Protein AF-A0A399CZI1-F1 (afdb_monomer_lite)

pLDDT: mean 94.17, std 5.34, range [72.31, 98.44]

Structure (mmCIF, N/CA/C/O backbone):
data_AF-A0A399CZI1-F1
#
_entry.id   AF-A0A399CZI1-F1
#
loop_
_atom_site.group_PDB
_atom_site.id
_atom_site.type_symbol
_atom_site.label_atom_id
_atom_site.label_alt_id
_atom_site.label_comp_id
_atom_site.label_asym_id
_atom_site.label_entity_id
_atom_site.label_seq_id
_atom_site.pdbx_PDB_ins_code
_atom_site.Cartn_x
_atom_site.Cartn_y
_atom_site.Cartn_z
_atom_site.occupancy
_atom_site.B_iso_or_equiv
_atom_site.auth_seq_id
_atom_site.auth_comp_id
_atom_site.auth_asym_id
_atom_site.auth_atom_id
_atom_site.pdbx_PDB_model_num
ATOM 1 N N . MET A 1 1 ? -4.026 0.372 -14.244 1.00 79.88 1 MET A N 1
ATOM 2 C CA . MET A 1 1 ? -4.524 1.068 -13.036 1.00 79.88 1 MET A CA 1
ATOM 3 C C . MET A 1 1 ? -4.982 -0.007 -12.075 1.00 79.88 1 MET A C 1
ATOM 5 O O . MET A 1 1 ? -5.727 -0.873 -12.509 1.00 79.88 1 MET A O 1
ATOM 9 N N . GLY A 1 2 ? -4.534 0.030 -10.825 1.00 86.25 2 GLY A N 1
ATOM 10 C CA . GLY A 1 2 ? -4.963 -0.895 -9.779 1.00 86.25 2 GLY A CA 1
ATOM 11 C C . GLY A 1 2 ? -5.492 -0.113 -8.584 1.00 86.25 2 GLY A C 1
ATOM 12 O O . GLY A 1 2 ? -4.803 0.779 -8.096 1.00 86.25 2 GLY A O 1
ATOM 13 N N . LEU A 1 3 ? -6.705 -0.424 -8.130 1.00 92.62 3 LEU A N 1
ATOM 14 C CA . LEU A 1 3 ? -7.280 0.135 -6.907 1.00 92.62 3 LEU A CA 1
ATOM 15 C C . LEU A 1 3 ? -7.334 -0.971 -5.857 1.00 92.62 3 LEU A C 1
ATOM 17 O O . LEU A 1 3 ? -7.870 -2.037 -6.133 1.00 92.62 3 LEU A O 1
ATOM 21 N N . VAL A 1 4 ? -6.799 -0.730 -4.666 1.00 92.38 4 VAL A N 1
ATOM 22 C CA . VAL A 1 4 ? -6.898 -1.646 -3.524 1.00 92.38 4 VAL A CA 1
ATOM 23 C C . VAL A 1 4 ? -7.715 -0.962 -2.439 1.00 92.38 4 VAL A C 1
ATOM 25 O O . VAL A 1 4 ? -7.466 0.197 -2.109 1.00 92.38 4 VAL A O 1
ATOM 28 N N . VAL A 1 5 ? -8.684 -1.681 -1.878 1.00 93.31 5 VAL A N 1
ATOM 29 C CA . VAL A 1 5 ? -9.424 -1.258 -0.686 1.00 93.31 5 VAL A CA 1
ATOM 30 C C . VAL A 1 5 ? -9.186 -2.307 0.386 1.00 93.31 5 VAL A C 1
ATOM 32 O O . VAL A 1 5 ? -9.549 -3.466 0.205 1.00 93.31 5 VAL A O 1
ATOM 35 N N . ALA A 1 6 ? -8.546 -1.904 1.478 1.00 93.81 6 ALA A N 1
ATOM 36 C CA . ALA A 1 6 ? -8.079 -2.814 2.512 1.00 93.81 6 ALA A CA 1
ATOM 37 C C . ALA A 1 6 ? -8.476 -2.311 3.907 1.00 93.81 6 ALA A C 1
ATOM 39 O O . ALA A 1 6 ? -8.105 -1.192 4.273 1.00 93.81 6 ALA A O 1
ATOM 40 N N . PRO A 1 7 ? -9.197 -3.106 4.717 1.00 95.88 7 PRO A N 1
ATOM 41 C CA . PRO A 1 7 ? -9.485 -2.733 6.096 1.00 95.88 7 PRO A CA 1
ATOM 42 C C . PRO A 1 7 ? -8.194 -2.732 6.919 1.00 95.88 7 PRO A C 1
ATOM 44 O O . PRO A 1 7 ? -7.380 -3.645 6.800 1.00 95.88 7 PRO A O 1
ATOM 47 N N . VAL A 1 8 ? -7.992 -1.719 7.757 1.00 97.94 8 VAL A N 1
ATOM 48 C CA . VAL A 1 8 ? -6.968 -1.757 8.808 1.00 97.94 8 VAL A CA 1
ATOM 49 C C . VAL A 1 8 ? -7.542 -2.546 9.982 1.00 97.94 8 VAL A C 1
ATOM 51 O O . VAL A 1 8 ? -8.679 -2.316 10.400 1.00 97.94 8 VAL A O 1
ATOM 54 N N . LEU A 1 9 ? -6.775 -3.500 10.503 1.00 97.69 9 LEU A N 1
ATOM 55 C CA . LEU A 1 9 ? -7.173 -4.309 11.647 1.00 97.69 9 LEU A CA 1
ATOM 56 C C . LEU A 1 9 ? -7.414 -3.423 12.872 1.00 97.69 9 LEU A C 1
ATOM 58 O O . LEU A 1 9 ? -6.672 -2.477 13.139 1.00 97.69 9 LEU A O 1
ATOM 62 N N . LYS A 1 10 ? -8.439 -3.773 13.652 1.00 96.75 10 LYS A N 1
ATOM 63 C CA . LYS A 1 10 ? -8.785 -3.063 14.885 1.00 96.75 10 LYS A CA 1
ATOM 64 C C . LYS A 1 10 ? -7.586 -3.025 15.837 1.00 96.75 10 LYS A C 1
ATOM 66 O O . LYS A 1 10 ? -7.072 -4.075 16.221 1.00 96.75 10 LYS A O 1
ATOM 71 N N . GLY A 1 11 ? -7.188 -1.830 16.261 1.00 97.25 11 GLY A N 1
ATOM 72 C CA . GLY A 1 11 ? -6.025 -1.603 17.124 1.00 97.25 11 GLY A CA 1
ATOM 73 C C . GLY A 1 11 ? -4.699 -1.412 16.378 1.00 97.25 11 GLY A C 1
ATOM 74 O O . GLY A 1 11 ? -3.692 -1.141 17.030 1.00 97.25 11 GLY A O 1
ATOM 75 N N . MET A 1 12 ? -4.672 -1.537 15.045 1.00 98.25 12 MET A N 1
ATOM 76 C CA . MET A 1 12 ? -3.491 -1.275 14.207 1.00 98.25 12 MET A CA 1
ATOM 77 C C . MET A 1 12 ? -3.520 0.111 13.546 1.00 98.25 12 MET A C 1
ATOM 79 O O . MET A 1 12 ? -2.646 0.425 12.744 1.00 98.25 12 MET A O 1
ATOM 83 N N . GLU A 1 13 ? -4.492 0.966 13.863 1.00 98.00 13 GLU A N 1
ATOM 84 C CA . GLU A 1 13 ? -4.711 2.243 13.175 1.00 98.00 13 GLU A CA 1
ATOM 85 C C . GLU A 1 13 ? -3.513 3.190 13.315 1.00 98.00 13 GLU A C 1
ATOM 87 O O . GLU A 1 13 ? -3.061 3.776 12.331 1.00 98.00 13 GLU A O 1
ATOM 92 N N . GLU A 1 14 ? -2.969 3.320 14.526 1.00 97.75 14 GLU A N 1
ATOM 93 C CA . GLU A 1 14 ? -1.801 4.172 14.778 1.00 97.75 14 GLU A CA 1
ATOM 94 C C . GLU A 1 14 ? -0.518 3.580 14.188 1.00 97.75 14 GLU A C 1
ATOM 96 O O . GLU A 1 14 ? 0.302 4.311 13.634 1.00 97.75 14 GLU A O 1
ATOM 101 N N . GLU A 1 15 ? -0.364 2.255 14.227 1.00 98.31 15 GLU A N 1
ATOM 102 C CA . GLU A 1 15 ? 0.762 1.568 13.587 1.00 98.31 15 GLU A CA 1
ATOM 103 C C . GLU A 1 15 ? 0.751 1.802 12.072 1.00 98.31 15 GLU A C 1
ATOM 105 O O . GLU A 1 15 ? 1.763 2.201 11.490 1.00 98.31 15 GLU A O 1
ATOM 110 N N . TRP A 1 16 ? -0.417 1.647 11.446 1.00 98.31 16 TRP A N 1
ATOM 111 C CA . TRP A 1 16 ? -0.612 1.890 10.024 1.00 98.31 16 TRP A CA 1
ATOM 112 C C . TRP A 1 16 ? -0.307 3.348 9.658 1.00 98.31 16 TRP A C 1
ATOM 114 O O . TRP A 1 16 ? 0.476 3.603 8.741 1.00 98.31 16 TRP A O 1
ATOM 124 N N . LYS A 1 17 ? -0.834 4.329 10.406 1.00 97.19 17 LYS A N 1
ATOM 125 C CA . LYS A 1 17 ? -0.531 5.755 10.171 1.00 97.19 17 LYS A CA 1
ATOM 126 C C . LYS A 1 17 ? 0.965 6.043 10.291 1.00 97.19 17 LYS A C 1
ATOM 128 O O . LYS A 1 17 ? 1.521 6.735 9.437 1.00 97.19 17 LYS A O 1
ATOM 133 N N . ASN A 1 18 ? 1.626 5.499 11.312 1.00 97.38 18 ASN A N 1
ATOM 134 C CA . ASN A 1 18 ? 3.064 5.667 11.516 1.00 97.38 18 ASN A CA 1
ATOM 135 C C . ASN A 1 18 ? 3.875 5.079 10.361 1.00 97.38 18 ASN A C 1
ATOM 137 O O . ASN A 1 18 ? 4.835 5.703 9.904 1.00 97.38 18 ASN A O 1
ATOM 141 N N . TRP A 1 19 ? 3.484 3.910 9.856 1.00 97.12 19 TRP A N 1
ATOM 142 C CA . TRP A 1 19 ? 4.100 3.320 8.674 1.00 97.12 19 TRP A CA 1
ATOM 143 C C . TRP A 1 19 ? 3.960 4.232 7.447 1.00 97.12 19 TRP A C 1
ATOM 145 O O . TRP A 1 19 ? 4.973 4.582 6.836 1.00 97.12 19 TRP A O 1
ATOM 155 N N . ILE A 1 20 ? 2.751 4.716 7.138 1.00 96.81 20 ILE A N 1
ATOM 156 C CA . ILE A 1 20 ? 2.529 5.638 6.010 1.00 96.81 20 ILE A CA 1
ATOM 157 C C . ILE A 1 20 ? 3.338 6.939 6.170 1.00 96.81 20 ILE A C 1
ATOM 159 O O . ILE A 1 20 ? 3.916 7.435 5.199 1.00 96.81 20 ILE A O 1
ATOM 163 N N . LEU A 1 21 ? 3.437 7.490 7.384 1.00 96.00 21 LEU A N 1
ATOM 164 C CA . LEU A 1 21 ? 4.247 8.684 7.661 1.00 96.00 21 LEU A CA 1
ATOM 165 C C . LEU A 1 21 ? 5.745 8.442 7.434 1.00 96.00 21 LEU A C 1
ATOM 167 O O . LEU A 1 21 ? 6.415 9.301 6.858 1.00 96.00 21 LEU A O 1
ATOM 171 N N . LYS A 1 22 ? 6.271 7.268 7.806 1.00 95.62 22 LYS A N 1
ATOM 172 C CA . LYS A 1 22 ? 7.662 6.888 7.509 1.00 95.62 22 LYS A CA 1
ATOM 173 C C . LYS A 1 22 ? 7.912 6.801 6.006 1.00 95.62 22 LYS A C 1
ATOM 175 O O . LYS A 1 22 ? 8.927 7.320 5.549 1.00 95.62 22 LYS A O 1
ATOM 180 N N . MET A 1 23 ? 6.982 6.228 5.238 1.00 94.31 23 MET A N 1
ATOM 181 C CA . MET A 1 23 ? 7.081 6.155 3.771 1.00 94.31 23 MET A CA 1
ATOM 182 C C . MET A 1 23 ? 7.080 7.539 3.115 1.00 94.31 23 MET A 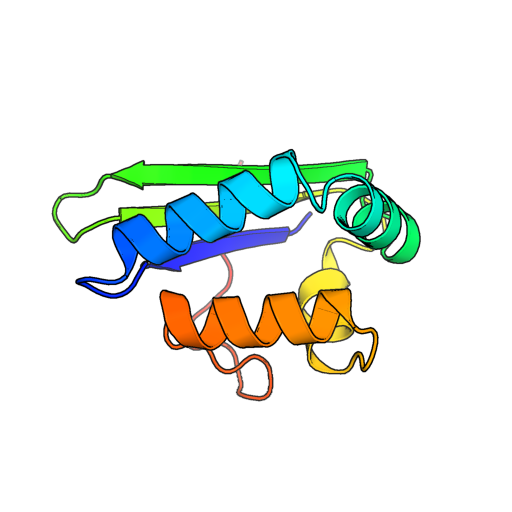C 1
ATOM 184 O O . MET A 1 23 ? 7.830 7.783 2.172 1.00 94.31 23 MET A O 1
ATOM 188 N N . LYS A 1 24 ? 6.295 8.480 3.651 1.00 91.19 24 LYS A N 1
ATOM 189 C CA . LYS A 1 24 ? 6.283 9.879 3.194 1.00 91.19 24 LYS A CA 1
ATOM 190 C C . LYS A 1 24 ? 7.527 10.676 3.604 1.00 91.19 24 LYS A C 1
ATOM 192 O O . LYS A 1 24 ? 7.862 11.640 2.918 1.00 91.19 24 LYS A O 1
ATOM 197 N N . GLY A 1 25 ? 8.173 10.310 4.710 1.00 94.75 25 GLY A N 1
ATOM 198 C CA . GLY A 1 25 ? 9.306 11.024 5.298 1.00 94.75 25 GLY A CA 1
ATOM 199 C C . GLY A 1 25 ? 10.625 10.271 5.154 1.00 94.75 25 GLY A C 1
ATOM 200 O O . GLY A 1 25 ? 11.276 10.325 4.114 1.00 94.75 25 GLY A O 1
ATOM 201 N N . GLU A 1 26 ? 11.032 9.584 6.222 1.00 95.00 26 GLU A N 1
ATOM 202 C CA . GLU A 1 26 ? 12.332 8.908 6.344 1.00 95.00 26 GLU A CA 1
ATOM 203 C C . GLU A 1 26 ? 12.647 7.968 5.168 1.00 95.00 26 GLU A C 1
ATOM 205 O O . GLU A 1 26 ? 13.772 7.947 4.672 1.00 95.00 26 GLU A O 1
ATOM 210 N N . LYS A 1 27 ? 11.641 7.238 4.677 1.00 94.25 27 LYS A N 1
ATOM 211 C CA . LYS A 1 27 ? 11.756 6.267 3.579 1.00 94.25 27 LYS A CA 1
ATOM 212 C C . LYS A 1 27 ? 11.314 6.811 2.223 1.00 94.25 27 LYS A C 1
ATOM 214 O O . LYS A 1 27 ? 11.089 6.037 1.296 1.00 94.25 27 LYS A O 1
ATOM 219 N N . LYS A 1 28 ? 11.224 8.135 2.059 1.00 95.81 28 LYS A N 1
ATOM 220 C CA . LYS A 1 28 ? 10.751 8.754 0.809 1.00 95.81 28 LYS A CA 1
ATOM 221 C C . LYS A 1 28 ? 11.578 8.351 -0.414 1.00 95.81 28 LYS A C 1
ATOM 223 O O . LYS A 1 28 ? 11.013 8.144 -1.480 1.00 95.81 28 LYS A O 1
ATOM 228 N N . LYS A 1 29 ? 12.902 8.218 -0.264 1.00 97.50 29 LYS A N 1
ATOM 229 C CA . LYS A 1 29 ? 13.780 7.773 -1.360 1.00 97.50 29 LYS A CA 1
ATOM 230 C C . LYS A 1 29 ? 13.493 6.330 -1.769 1.00 97.50 29 LYS A C 1
ATOM 232 O O . LYS A 1 29 ? 13.335 6.082 -2.957 1.00 97.50 29 LYS A O 1
ATOM 237 N N . ASP A 1 30 ? 13.365 5.428 -0.794 1.00 96.31 30 ASP A N 1
ATOM 238 C CA . ASP A 1 30 ? 13.016 4.024 -1.040 1.00 96.31 30 ASP A CA 1
ATOM 239 C C . ASP A 1 30 ? 11.637 3.919 -1.721 1.00 96.31 30 ASP A C 1
ATOM 241 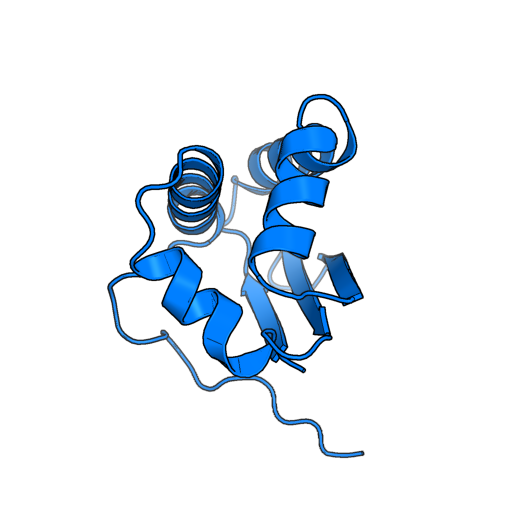O O . ASP A 1 30 ? 11.449 3.133 -2.645 1.00 96.31 30 ASP A O 1
ATOM 245 N N . TRP A 1 31 ? 10.675 4.756 -1.307 1.00 95.81 31 TRP A N 1
ATOM 246 C CA . TRP A 1 31 ? 9.344 4.839 -1.919 1.00 95.81 31 TRP A CA 1
ATOM 247 C C . TRP A 1 31 ? 9.384 5.322 -3.373 1.00 95.81 31 TRP A C 1
ATOM 249 O O . TRP A 1 31 ? 8.728 4.748 -4.242 1.00 95.81 31 TRP A O 1
ATOM 259 N N . ASP A 1 32 ? 10.159 6.369 -3.656 1.00 97.06 32 ASP A N 1
ATOM 260 C CA . ASP A 1 32 ? 10.314 6.898 -5.014 1.00 97.06 32 ASP A CA 1
ATOM 261 C C . ASP A 1 32 ? 11.013 5.895 -5.932 1.00 97.06 32 ASP A C 1
ATOM 263 O O . ASP A 1 32 ? 10.633 5.737 -7.095 1.00 97.06 32 ASP A O 1
ATOM 267 N N . GLU A 1 33 ? 12.013 5.191 -5.407 1.00 97.25 33 GLU A N 1
ATOM 268 C CA . GLU A 1 33 ? 12.705 4.128 -6.121 1.00 97.25 33 GLU A CA 1
ATOM 269 C C . GLU A 1 33 ? 11.781 2.941 -6.405 1.00 97.25 33 GLU A C 1
ATOM 271 O O . GLU A 1 33 ? 11.747 2.482 -7.544 1.00 97.25 33 GLU A O 1
ATOM 276 N N . LEU A 1 34 ? 10.986 2.491 -5.426 1.00 97.38 34 LEU A N 1
ATOM 277 C CA . LEU A 1 34 ? 9.967 1.453 -5.613 1.00 97.38 34 LEU A CA 1
ATOM 278 C C . LEU A 1 34 ? 9.020 1.838 -6.752 1.00 97.38 34 LEU A C 1
ATOM 280 O O . LEU A 1 34 ? 8.861 1.071 -7.702 1.00 97.38 34 LEU A O 1
ATOM 284 N N . ASN A 1 35 ? 8.444 3.043 -6.709 1.00 97.94 35 ASN A N 1
ATOM 285 C CA . ASN A 1 35 ? 7.509 3.495 -7.741 1.00 97.94 35 ASN A CA 1
ATOM 286 C C . ASN A 1 35 ? 8.166 3.521 -9.122 1.00 97.94 35 ASN A C 1
ATOM 288 O O . ASN A 1 35 ? 7.578 3.064 -10.101 1.00 97.94 35 ASN A O 1
ATOM 292 N N . LYS A 1 36 ? 9.417 3.981 -9.207 1.00 98.12 36 LYS A N 1
ATOM 293 C CA . LYS A 1 36 ? 10.181 3.958 -10.455 1.00 98.12 36 LYS A CA 1
ATOM 294 C C . LYS A 1 36 ? 10.465 2.531 -10.935 1.00 98.12 36 LYS A C 1
ATOM 296 O O . LYS A 1 36 ? 10.281 2.255 -12.118 1.00 98.12 36 LYS A O 1
ATOM 301 N N . ARG A 1 37 ? 10.905 1.635 -10.045 1.00 98.19 37 ARG A N 1
ATOM 302 C CA . ARG A 1 37 ? 11.247 0.234 -10.348 1.00 98.19 37 ARG A CA 1
ATOM 303 C C . ARG A 1 37 ? 10.045 -0.527 -10.898 1.00 98.19 37 ARG A C 1
ATOM 305 O O . ARG A 1 37 ? 10.199 -1.277 -11.854 1.00 98.19 37 ARG A O 1
ATOM 312 N N . TYR A 1 38 ? 8.856 -0.252 -10.371 1.00 98.12 38 TYR A N 1
ATOM 313 C CA . TYR A 1 38 ? 7.601 -0.848 -10.828 1.00 98.12 38 TYR A CA 1
ATOM 314 C C . TYR A 1 38 ? 6.862 -0.032 -11.893 1.00 98.12 38 TYR A C 1
ATOM 316 O O . TYR A 1 38 ? 5.705 -0.311 -12.191 1.00 98.12 38 TYR A O 1
ATOM 324 N N . SER A 1 39 ? 7.507 0.967 -12.505 1.00 98.25 39 SER A N 1
ATOM 325 C CA . SER A 1 39 ? 6.896 1.790 -13.560 1.00 98.25 39 SER A CA 1
ATOM 326 C C . SER A 1 39 ? 5.539 2.391 -13.154 1.00 98.25 39 SER A C 1
ATOM 328 O O . SER A 1 39 ? 4.604 2.439 -13.957 1.00 98.25 39 SER A O 1
ATOM 330 N N . LEU A 1 40 ? 5.419 2.839 -11.903 1.00 98.44 40 LEU A N 1
ATOM 331 C CA . LEU A 1 40 ? 4.256 3.560 -11.402 1.00 98.44 40 LEU A CA 1
ATOM 332 C C . LEU A 1 40 ? 4.433 5.059 -11.645 1.00 98.44 40 LEU A C 1
ATOM 334 O O . LEU A 1 40 ? 5.417 5.673 -11.235 1.00 98.44 40 LEU A O 1
ATOM 338 N N . THR A 1 41 ? 3.454 5.660 -12.310 1.00 97.81 41 THR A N 1
ATOM 339 C CA . THR A 1 41 ? 3.358 7.110 -12.519 1.00 97.81 41 THR A CA 1
ATOM 340 C C . THR A 1 41 ? 2.578 7.793 -11.403 1.00 97.81 41 THR A C 1
ATOM 342 O O . THR A 1 41 ? 2.720 8.999 -11.212 1.00 97.81 41 THR A O 1
ATOM 345 N N . ARG A 1 42 ? 1.760 7.035 -10.664 1.00 97.50 42 ARG A N 1
ATOM 346 C CA . ARG A 1 42 ? 1.034 7.504 -9.484 1.00 97.50 42 ARG A CA 1
ATOM 347 C C . ARG A 1 42 ? 0.875 6.370 -8.483 1.00 97.50 42 ARG A C 1
ATOM 349 O O . ARG A 1 42 ? 0.503 5.263 -8.866 1.00 97.50 42 ARG A O 1
ATOM 356 N N . HIS A 1 43 ? 1.132 6.674 -7.216 1.00 97.44 43 HIS A N 1
ATOM 357 C CA . HIS A 1 43 ? 0.926 5.762 -6.101 1.00 97.44 43 HIS A CA 1
ATOM 358 C C . HIS A 1 43 ? 0.444 6.563 -4.891 1.00 97.44 43 HIS A C 1
ATOM 360 O O . HIS A 1 43 ? 1.244 7.136 -4.147 1.00 97.44 43 HIS A O 1
ATOM 366 N N . ASP A 1 44 ? -0.874 6.624 -4.729 1.00 97.06 44 ASP A N 1
ATOM 367 C CA . ASP A 1 44 ? -1.529 7.410 -3.686 1.00 97.06 44 ASP A CA 1
ATOM 368 C C . ASP A 1 44 ? -2.221 6.498 -2.675 1.00 97.06 44 ASP A C 1
ATOM 370 O O . ASP A 1 44 ? -2.818 5.485 -3.036 1.00 97.06 44 ASP A O 1
ATOM 374 N N . VAL A 1 45 ? -2.164 6.900 -1.406 1.00 97.06 45 VAL A N 1
ATOM 375 C CA . VAL A 1 45 ? -2.765 6.186 -0.275 1.00 97.06 45 VAL A CA 1
ATOM 376 C C . VAL A 1 45 ? -3.649 7.156 0.503 1.00 97.06 45 VAL A C 1
ATOM 378 O O . VAL A 1 45 ? -3.172 8.195 0.975 1.00 97.06 45 VAL A O 1
ATOM 381 N N . TRP A 1 46 ? -4.919 6.798 0.676 1.00 97.81 46 TRP A N 1
ATOM 382 C CA . TRP A 1 46 ? -5.888 7.529 1.490 1.00 97.81 46 TRP A CA 1
ATOM 383 C C . TRP A 1 46 ? -6.313 6.716 2.708 1.00 97.81 46 TRP A C 1
ATOM 385 O O . TRP A 1 46 ? -6.511 5.504 2.635 1.00 97.81 46 TRP A O 1
ATOM 395 N N . ALA A 1 47 ? -6.494 7.427 3.819 1.00 97.62 47 ALA A N 1
ATOM 396 C CA . ALA A 1 47 ? -7.155 6.942 5.020 1.00 97.62 47 ALA A CA 1
ATOM 397 C C . ALA A 1 47 ? -8.650 7.274 4.919 1.00 97.62 47 ALA A C 1
ATOM 399 O O . ALA A 1 47 ? -9.006 8.448 4.808 1.00 97.62 47 ALA A O 1
ATOM 400 N N . VAL A 1 48 ? -9.513 6.262 4.946 1.00 97.88 48 VAL A N 1
ATOM 401 C CA . VAL A 1 48 ? -10.970 6.425 4.888 1.00 97.88 48 VAL A CA 1
ATOM 402 C C . VAL A 1 48 ? -11.578 5.885 6.172 1.00 97.88 48 VAL A C 1
ATOM 404 O O . VAL A 1 48 ? -11.570 4.680 6.417 1.00 97.88 48 VAL A O 1
ATOM 407 N N . GLU A 1 49 ? -12.106 6.776 7.004 1.00 97.06 49 GLU A N 1
ATOM 408 C CA . GLU A 1 49 ? -12.867 6.376 8.185 1.00 97.06 49 GLU A CA 1
ATOM 409 C C . GLU A 1 49 ? -14.255 5.882 7.769 1.00 97.06 49 GLU A C 1
ATOM 411 O O . GLU A 1 49 ? -14.974 6.541 7.016 1.00 97.06 49 GLU A O 1
ATOM 416 N N . THR A 1 50 ? -14.636 4.709 8.266 1.00 96.38 50 THR A N 1
ATOM 417 C CA . THR A 1 50 ? -15.963 4.125 8.058 1.00 96.38 50 THR A CA 1
ATOM 418 C C . THR A 1 50 ? -16.581 3.748 9.404 1.00 96.38 50 THR A C 1
ATOM 420 O O . THR A 1 50 ? -15.852 3.593 10.387 1.00 96.38 50 THR A O 1
ATOM 423 N N . PRO A 1 51 ? -17.903 3.504 9.478 1.00 96.81 51 PRO A N 1
ATOM 424 C CA . PRO A 1 51 ? -18.530 2.983 10.695 1.00 96.81 51 PRO A CA 1
ATOM 425 C C . PRO A 1 51 ? -17.931 1.659 11.202 1.00 96.81 51 PRO A C 1
ATOM 427 O O . PRO A 1 51 ? -18.039 1.359 12.387 1.00 96.81 51 PRO A O 1
ATOM 430 N N . ASN A 1 52 ? -17.288 0.882 10.323 1.00 93.75 52 ASN A N 1
ATOM 431 C CA . ASN A 1 52 ? -16.677 -0.408 10.651 1.00 93.75 52 ASN A CA 1
ATOM 432 C C . ASN A 1 52 ? -15.171 -0.308 10.947 1.00 93.75 52 ASN A C 1
ATOM 434 O O . ASN A 1 52 ? -14.529 -1.332 11.172 1.00 93.75 52 ASN A O 1
ATOM 438 N N . GLY A 1 53 ? -14.609 0.903 10.953 1.00 96.25 53 GLY A N 1
ATOM 439 C CA . GLY A 1 53 ? -13.191 1.155 11.193 1.00 96.25 53 GLY A CA 1
ATOM 440 C C . GLY A 1 53 ? -12.483 1.816 10.013 1.00 96.25 53 GLY A C 1
ATOM 441 O O . GLY A 1 53 ? -13.101 2.233 9.028 1.00 96.25 53 GLY A O 1
ATOM 442 N N . LEU A 1 54 ? -11.166 1.943 10.146 1.00 98.25 54 LEU A N 1
ATOM 443 C CA . LEU A 1 54 ? -10.307 2.585 9.161 1.00 98.25 54 LEU A CA 1
ATOM 444 C C . LEU A 1 54 ? -10.081 1.668 7.952 1.00 98.25 54 LEU A C 1
ATOM 446 O O . LEU A 1 54 ? -9.744 0.496 8.106 1.00 98.25 54 LEU A O 1
ATOM 450 N N . MET A 1 55 ? -10.208 2.213 6.744 1.00 97.50 55 MET A N 1
ATOM 451 C CA . MET A 1 55 ? -9.796 1.554 5.506 1.00 97.50 55 MET A CA 1
ATOM 452 C C . MET A 1 55 ? -8.666 2.326 4.829 1.00 97.50 55 MET A C 1
ATOM 454 O O . MET A 1 55 ? -8.681 3.557 4.772 1.00 97.50 55 MET A O 1
ATOM 458 N N . ALA A 1 56 ? -7.712 1.591 4.271 1.00 97.19 56 ALA A N 1
ATOM 459 C CA . ALA A 1 56 ? -6.767 2.104 3.297 1.00 97.19 56 ALA A CA 1
ATOM 460 C C . ALA A 1 56 ? -7.387 1.996 1.899 1.00 97.19 56 ALA A C 1
ATOM 462 O 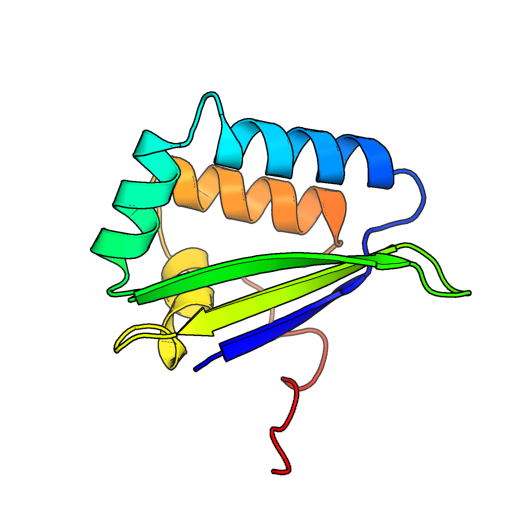O . ALA A 1 56 ? -7.853 0.927 1.498 1.00 97.19 56 ALA A O 1
ATOM 463 N N . VAL A 1 57 ? -7.370 3.095 1.151 1.00 96.81 57 VAL A N 1
ATOM 464 C CA . VAL A 1 57 ? -7.666 3.101 -0.286 1.00 96.81 57 VAL A CA 1
ATOM 465 C C . VAL A 1 57 ? -6.374 3.447 -1.005 1.00 96.81 57 VAL A C 1
ATOM 467 O O . VAL A 1 57 ? -5.779 4.483 -0.714 1.00 96.81 57 VAL A O 1
ATOM 470 N N . VAL A 1 58 ? -5.915 2.578 -1.902 1.00 96.62 58 VAL A N 1
ATOM 471 C CA . VAL A 1 58 ? -4.617 2.713 -2.574 1.00 96.62 58 VAL A CA 1
ATOM 472 C C . VAL A 1 58 ? -4.803 2.677 -4.080 1.00 96.62 58 VAL A C 1
ATOM 474 O O . VAL A 1 58 ? -5.364 1.721 -4.614 1.00 96.62 58 VAL A O 1
ATOM 477 N N . LEU A 1 59 ? -4.324 3.712 -4.764 1.00 96.56 59 LEU A N 1
ATOM 478 C CA . LEU A 1 59 ? -4.342 3.817 -6.219 1.00 96.56 59 LEU A CA 1
ATOM 479 C C . LEU A 1 59 ? -2.934 3.636 -6.774 1.00 96.56 59 LEU A C 1
ATOM 481 O O . LEU A 1 59 ? -2.027 4.375 -6.400 1.00 96.56 59 LEU A O 1
ATOM 485 N N . HIS A 1 60 ? -2.809 2.743 -7.750 1.00 97.00 60 HIS A N 1
ATOM 486 C CA . HIS A 1 60 ? -1.628 2.569 -8.585 1.00 97.00 60 HIS A CA 1
ATOM 487 C C . HIS A 1 60 ? -1.970 2.918 -10.038 1.00 97.00 60 HIS A C 1
ATOM 489 O O . HIS A 1 60 ? -2.897 2.354 -10.632 1.00 97.00 60 HIS A O 1
ATOM 495 N N . GLU A 1 61 ? -1.201 3.811 -10.649 1.00 97.62 61 GLU A N 1
ATOM 496 C CA . GLU A 1 61 ? -1.269 4.116 -12.081 1.00 97.62 61 GLU A CA 1
ATOM 497 C C . GLU A 1 61 ? 0.117 4.003 -12.706 1.00 97.62 61 GLU A C 1
ATOM 499 O O . GLU A 1 61 ? 1.124 4.225 -12.040 1.00 97.62 61 GLU A O 1
ATOM 504 N N . GLY A 1 62 ? 0.158 3.666 -13.993 1.00 97.44 62 GLY A N 1
ATOM 505 C CA . GLY A 1 62 ? 1.386 3.455 -14.756 1.00 97.44 62 GLY A CA 1
ATOM 506 C C . GLY A 1 62 ? 1.419 2.084 -15.441 1.00 97.44 62 GLY A C 1
ATOM 507 O O . GLY A 1 62 ? 0.555 1.244 -15.164 1.00 97.44 62 GLY A O 1
ATOM 508 N N . PRO A 1 63 ? 2.390 1.849 -16.344 1.00 97.69 63 PRO A N 1
ATOM 509 C CA . PRO A 1 63 ? 2.521 0.586 -17.070 1.00 97.69 63 PRO A CA 1
ATOM 510 C C . PRO A 1 63 ? 2.628 -0.661 -16.185 1.00 97.69 63 PRO A C 1
ATOM 512 O O . PRO A 1 63 ? 2.130 -1.708 -16.579 1.00 97.69 63 PRO A O 1
ATOM 515 N N . GLY A 1 64 ? 3.227 -0.559 -14.994 1.00 96.94 64 GLY A N 1
ATOM 516 C CA . GLY A 1 64 ? 3.343 -1.694 -14.067 1.00 96.94 64 GLY A CA 1
ATOM 517 C C . GLY A 1 64 ? 2.191 -1.826 -13.069 1.00 96.94 64 GLY A C 1
ATOM 518 O O . GLY A 1 64 ? 2.216 -2.703 -12.216 1.00 96.94 64 GLY A O 1
ATOM 519 N N . ALA A 1 65 ? 1.161 -0.975 -13.142 1.00 95.12 65 ALA A N 1
ATOM 520 C CA . ALA A 1 65 ? 0.110 -0.940 -12.123 1.00 95.12 65 ALA A CA 1
ATOM 521 C C . ALA A 1 65 ? -0.739 -2.221 -12.044 1.00 95.12 65 ALA A C 1
ATOM 523 O O . ALA A 1 65 ? -1.315 -2.492 -10.996 1.00 95.12 65 ALA A O 1
ATOM 524 N N . GLU A 1 66 ? -0.867 -2.968 -13.143 1.00 90.38 66 GLU A N 1
ATOM 525 C CA . GLU A 1 66 ? -1.655 -4.208 -13.180 1.00 90.38 66 GLU A CA 1
ATOM 526 C C . GLU A 1 66 ? -0.937 -5.366 -12.473 1.00 90.38 66 GLU A C 1
ATOM 528 O O . GLU A 1 66 ? -1.568 -6.108 -11.725 1.00 90.38 66 GLU A O 1
ATOM 533 N N . SER A 1 67 ? 0.383 -5.480 -12.646 1.00 91.50 67 SER A N 1
ATOM 534 C CA . SER A 1 67 ? 1.193 -6.538 -12.035 1.00 91.50 67 SER A CA 1
ATOM 535 C C . SER A 1 67 ? 1.767 -6.159 -10.668 1.00 91.50 67 SER A C 1
ATOM 537 O O . SER A 1 67 ? 2.178 -7.044 -9.928 1.00 91.50 67 SER A O 1
ATOM 539 N N . PHE A 1 68 ? 1.752 -4.876 -10.288 1.00 94.31 68 PHE A N 1
ATOM 540 C CA . PHE A 1 68 ? 2.464 -4.348 -9.118 1.00 94.31 68 PHE A CA 1
ATOM 541 C C . PHE A 1 68 ? 2.316 -5.183 -7.837 1.00 94.31 68 PHE A C 1
ATOM 543 O O . PHE A 1 68 ? 3.317 -5.572 -7.242 1.00 94.31 68 PHE A O 1
ATOM 550 N N . MET A 1 69 ? 1.085 -5.494 -7.415 1.00 91.50 69 MET A N 1
ATOM 551 C CA . MET A 1 69 ? 0.868 -6.248 -6.172 1.00 91.50 69 MET A CA 1
ATOM 552 C C . MET A 1 69 ? 1.403 -7.683 -6.259 1.00 91.50 69 MET A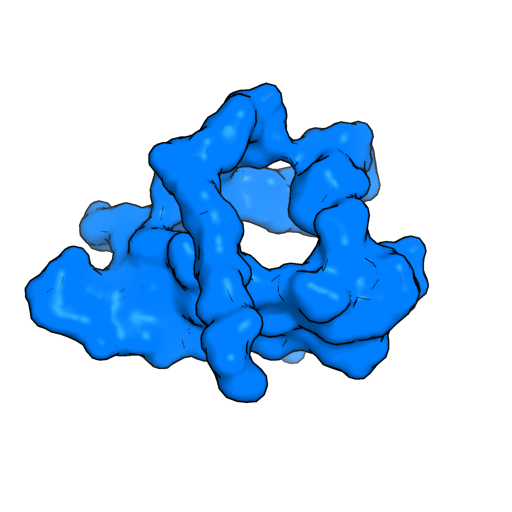 C 1
ATOM 554 O O . MET A 1 69 ? 1.919 -8.201 -5.271 1.00 91.50 69 MET A O 1
ATOM 558 N N . HIS A 1 70 ? 1.316 -8.310 -7.434 1.00 90.94 70 HIS A N 1
ATOM 559 C CA . HIS A 1 70 ? 1.904 -9.625 -7.676 1.00 90.94 70 HIS A CA 1
ATOM 560 C C . HIS A 1 70 ? 3.435 -9.552 -7.661 1.00 90.94 70 HIS A C 1
ATOM 562 O O . HIS A 1 70 ? 4.084 -10.344 -6.982 1.00 90.94 70 HIS A O 1
ATOM 568 N N . ASP A 1 71 ? 4.012 -8.562 -8.339 1.00 94.81 71 ASP A N 1
ATOM 569 C CA . ASP A 1 71 ? 5.461 -8.406 -8.432 1.00 94.81 71 ASP A CA 1
ATOM 570 C C . ASP A 1 71 ? 6.092 -8.053 -7.073 1.00 94.81 71 ASP A C 1
ATOM 572 O O . ASP A 1 71 ? 7.214 -8.465 -6.787 1.00 94.81 71 ASP A O 1
ATOM 576 N N . VAL A 1 72 ? 5.380 -7.317 -6.209 1.00 95.06 72 VAL A N 1
ATOM 577 C CA . VAL A 1 72 ? 5.784 -7.081 -4.810 1.00 95.06 72 VAL A CA 1
ATOM 578 C C . VAL A 1 72 ? 5.734 -8.376 -4.002 1.00 95.06 72 VAL A C 1
ATOM 580 O O . VAL A 1 72 ? 6.667 -8.642 -3.243 1.00 95.06 72 VAL A O 1
ATOM 583 N N . ALA A 1 73 ? 4.692 -9.201 -4.172 1.00 93.00 73 ALA A N 1
ATOM 584 C CA . ALA A 1 73 ? 4.528 -10.454 -3.430 1.00 93.00 73 ALA A CA 1
ATOM 585 C C . ALA A 1 73 ? 5.751 -11.375 -3.582 1.00 93.00 73 ALA A C 1
ATOM 587 O O . ALA A 1 73 ? 6.287 -11.869 -2.586 1.00 93.00 73 ALA A O 1
ATOM 588 N N . VAL A 1 74 ? 6.251 -11.5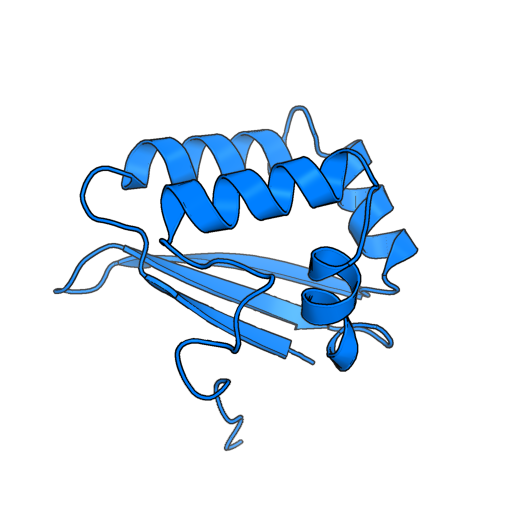15 -4.813 1.00 94.75 74 VAL A N 1
ATOM 589 C CA . VAL A 1 74 ? 7.392 -12.384 -5.156 1.00 94.75 74 VAL A CA 1
ATOM 590 C C . VAL A 1 74 ? 8.765 -11.706 -5.045 1.00 94.75 74 VAL A C 1
ATOM 592 O O . VAL A 1 74 ? 9.779 -12.342 -5.318 1.00 94.75 74 VAL A O 1
ATOM 595 N N . SER A 1 75 ? 8.826 -10.423 -4.677 1.00 96.19 75 SER A N 1
ATOM 596 C CA . SER A 1 75 ? 10.083 -9.670 -4.600 1.00 96.19 75 SER A CA 1
ATOM 597 C C . SER A 1 75 ? 10.816 -9.878 -3.276 1.00 96.19 75 SER A C 1
ATOM 599 O O . SER A 1 75 ? 10.202 -9.872 -2.206 1.00 96.19 75 SER A O 1
ATOM 601 N N . ASP A 1 76 ? 12.146 -9.946 -3.355 1.00 96.56 76 ASP A N 1
ATOM 602 C CA . ASP A 1 76 ? 13.062 -9.979 -2.207 1.00 96.56 76 ASP A CA 1
ATOM 603 C C . ASP A 1 76 ? 13.749 -8.625 -1.953 1.00 96.56 76 ASP A C 1
ATOM 605 O O . ASP A 1 76 ? 14.686 -8.521 -1.156 1.00 96.56 76 ASP A O 1
ATOM 609 N N . HIS A 1 77 ? 13.325 -7.553 -2.631 1.00 97.56 77 HIS A N 1
ATOM 610 C CA . HIS A 1 77 ? 13.900 -6.233 -2.387 1.00 97.56 77 HIS A CA 1
ATOM 611 C C . HIS A 1 77 ? 13.553 -5.752 -0.963 1.00 97.56 77 HIS A C 1
ATOM 613 O O . HIS A 1 77 ? 12.391 -5.854 -0.563 1.00 97.56 77 HIS A O 1
ATOM 619 N N . PRO A 1 78 ? 14.491 -5.150 -0.201 1.00 96.06 78 PRO A N 1
ATOM 620 C CA . PRO A 1 78 ? 14.261 -4.820 1.210 1.00 96.06 78 PRO A CA 1
ATOM 621 C C . PRO A 1 78 ? 13.011 -3.973 1.486 1.00 96.06 78 PRO A C 1
ATOM 623 O O . PRO A 1 78 ? 12.309 -4.203 2.468 1.00 96.06 78 PRO A O 1
ATOM 626 N N . ILE A 1 79 ? 12.710 -3.001 0.617 1.00 95.56 79 ILE A N 1
ATOM 627 C CA . ILE A 1 79 ? 11.515 -2.158 0.778 1.00 95.56 79 ILE A CA 1
ATOM 628 C C . ILE A 1 79 ? 10.210 -2.905 0.473 1.00 95.56 79 ILE A C 1
ATOM 630 O O . ILE A 1 79 ? 9.187 -2.607 1.084 1.00 95.56 79 ILE A O 1
ATOM 634 N N . ASP A 1 80 ? 10.251 -3.902 -0.411 1.00 96.44 80 ASP A N 1
ATOM 635 C CA . ASP A 1 80 ? 9.082 -4.707 -0.768 1.00 96.44 80 ASP A CA 1
ATOM 636 C C . ASP A 1 80 ? 8.792 -5.711 0.344 1.00 96.44 80 ASP A C 1
ATOM 638 O O . ASP A 1 80 ? 7.640 -5.888 0.725 1.00 96.44 80 ASP A O 1
ATOM 642 N N . ILE A 1 81 ? 9.836 -6.298 0.940 1.00 96.12 81 ILE A N 1
ATOM 643 C CA . ILE A 1 81 ? 9.719 -7.126 2.148 1.00 96.12 81 ILE A CA 1
ATOM 644 C C . ILE A 1 81 ? 9.076 -6.317 3.276 1.00 96.12 81 ILE A C 1
ATOM 646 O O . ILE A 1 81 ? 8.065 -6.744 3.828 1.00 96.12 81 ILE A O 1
ATOM 650 N N . LEU A 1 82 ? 9.584 -5.112 3.555 1.00 95.38 82 LEU A N 1
ATOM 651 C CA . LEU A 1 82 ? 8.993 -4.235 4.567 1.00 95.38 82 LEU A CA 1
ATOM 652 C C . LEU A 1 82 ? 7.527 -3.898 4.250 1.00 95.38 82 LEU A C 1
ATOM 654 O O . LEU A 1 82 ? 6.700 -3.814 5.158 1.00 95.38 82 LEU A O 1
ATOM 658 N N . MET A 1 83 ? 7.191 -3.682 2.975 1.00 95.44 83 MET A N 1
ATOM 659 C CA . MET A 1 83 ? 5.814 -3.438 2.547 1.00 95.44 83 MET A CA 1
ATOM 660 C C . MET A 1 83 ? 4.927 -4.659 2.818 1.00 95.44 83 MET A C 1
ATOM 662 O O . MET A 1 83 ? 3.874 -4.490 3.428 1.00 95.44 83 MET A O 1
ATOM 666 N N . LYS A 1 84 ? 5.364 -5.871 2.453 1.00 95.56 84 LYS A N 1
ATOM 667 C CA . LYS A 1 84 ? 4.649 -7.131 2.728 1.00 95.56 84 LYS A CA 1
ATOM 668 C C . LYS A 1 84 ? 4.399 -7.328 4.222 1.00 95.56 84 LYS A C 1
ATOM 670 O O . LYS A 1 84 ? 3.263 -7.556 4.621 1.00 95.56 84 LYS A O 1
ATOM 675 N N . GLU A 1 85 ? 5.430 -7.152 5.046 1.00 96.25 85 GLU A N 1
ATOM 676 C CA . GLU A 1 85 ? 5.334 -7.298 6.504 1.00 96.25 85 GLU A CA 1
ATOM 677 C C . GLU A 1 85 ? 4.325 -6.321 7.119 1.00 96.25 85 GLU A C 1
ATOM 679 O O . GLU A 1 85 ? 3.514 -6.702 7.962 1.00 96.25 85 GLU A O 1
ATOM 684 N N . ASN A 1 86 ? 4.335 -5.053 6.695 1.00 97.00 86 ASN A N 1
ATOM 685 C CA . ASN A 1 86 ? 3.373 -4.073 7.199 1.00 97.00 86 ASN A CA 1
ATOM 686 C C . ASN A 1 86 ? 1.959 -4.310 6.661 1.00 97.00 86 ASN A C 1
ATOM 688 O O . ASN A 1 86 ? 0.996 -4.054 7.386 1.00 97.00 86 ASN A O 1
ATOM 692 N N . ILE A 1 87 ? 1.822 -4.816 5.432 1.00 96.38 87 ILE A N 1
ATOM 693 C CA . ILE A 1 87 ? 0.530 -5.208 4.866 1.00 96.38 87 ILE A CA 1
ATOM 694 C C . ILE A 1 87 ? -0.084 -6.344 5.685 1.00 96.38 87 ILE A C 1
ATOM 696 O O . ILE A 1 87 ? -1.227 -6.228 6.131 1.00 96.38 87 ILE A O 1
ATOM 700 N N . GLU A 1 88 ? 0.681 -7.399 5.948 1.00 96.00 88 GLU A N 1
ATOM 701 C CA . GLU A 1 88 ? 0.233 -8.525 6.765 1.00 96.00 88 GLU A CA 1
ATOM 702 C C . GLU A 1 88 ? -0.097 -8.067 8.190 1.00 96.00 88 GLU A C 1
ATOM 704 O O . GLU A 1 88 ? -1.192 -8.320 8.691 1.00 96.00 88 GLU A O 1
ATOM 709 N N . LYS A 1 89 ? 0.796 -7.297 8.820 1.00 97.56 89 LYS A N 1
ATOM 710 C CA . LYS A 1 89 ? 0.614 -6.799 10.189 1.00 97.56 89 LYS A CA 1
ATOM 711 C C . LYS A 1 89 ? -0.610 -5.896 10.343 1.00 97.56 89 LYS A C 1
ATOM 713 O O . LYS A 1 89 ? -1.351 -6.034 11.314 1.00 97.56 89 LYS A O 1
ATOM 718 N N . CYS A 1 90 ? -0.806 -4.943 9.432 1.00 98.06 90 CYS A N 1
ATOM 719 C CA . CYS A 1 90 ? -1.846 -3.922 9.577 1.00 98.06 90 CYS A CA 1
ATOM 720 C C . CYS A 1 90 ? -3.193 -4.352 9.001 1.00 98.06 90 CYS A C 1
ATOM 722 O O . CYS A 1 90 ? -4.213 -3.824 9.436 1.00 98.06 90 CYS A O 1
ATOM 724 N N . HIS A 1 91 ? -3.216 -5.268 8.033 1.00 95.69 91 HIS A N 1
ATOM 725 C CA . HIS A 1 91 ? -4.434 -5.640 7.311 1.00 95.69 91 HIS A CA 1
ATOM 726 C C . HIS A 1 91 ? -4.774 -7.134 7.385 1.00 95.69 91 HIS A C 1
ATOM 728 O O . HIS A 1 91 ? -5.861 -7.524 6.966 1.00 95.69 91 HIS A O 1
ATOM 734 N N . GLY A 1 92 ? -3.878 -7.979 7.903 1.00 94.12 92 GLY A N 1
ATOM 735 C CA . GLY A 1 92 ? -4.063 -9.433 7.931 1.00 94.12 92 GLY A CA 1
ATOM 736 C C . GLY A 1 92 ? -4.020 -10.076 6.543 1.00 94.12 92 GLY A C 1
ATOM 737 O O . GLY A 1 92 ? -4.590 -11.146 6.348 1.00 94.12 92 GLY A O 1
ATOM 738 N N . MET A 1 93 ? -3.407 -9.404 5.565 1.00 92.50 93 MET A N 1
ATOM 739 C CA . MET A 1 93 ? -3.322 -9.874 4.184 1.00 92.50 93 MET A CA 1
ATOM 740 C C . MET A 1 93 ? -1.957 -10.516 3.928 1.00 92.50 93 MET A C 1
ATOM 742 O O . MET A 1 93 ? -0.958 -9.810 3.817 1.00 92.50 93 MET A O 1
ATOM 746 N N . ASP A 1 94 ? -1.925 -11.842 3.799 1.00 89.56 94 ASP A N 1
ATOM 747 C CA . ASP A 1 94 ? -0.753 -12.551 3.277 1.00 89.56 94 ASP A CA 1
ATOM 748 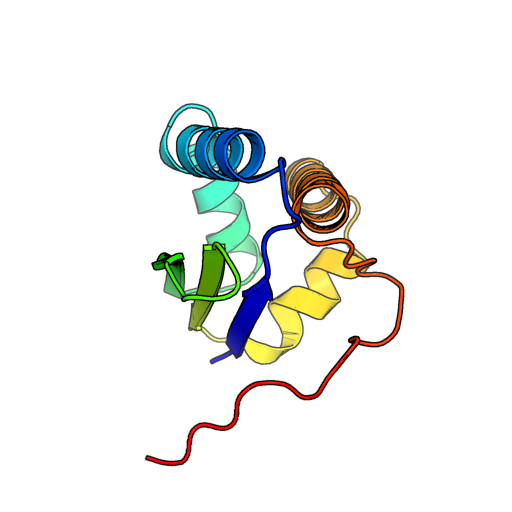C C . ASP A 1 94 ? -0.693 -12.368 1.757 1.00 89.56 94 ASP A C 1
ATOM 750 O O . ASP A 1 94 ? -1.562 -12.841 1.024 1.00 89.56 94 ASP A O 1
ATOM 754 N N . MET A 1 95 ? 0.340 -11.678 1.275 1.00 86.38 95 MET A N 1
ATOM 755 C CA . MET A 1 95 ? 0.527 -11.430 -0.157 1.00 86.38 95 MET A CA 1
ATOM 756 C C . MET A 1 95 ? 0.928 -12.681 -0.952 1.00 86.38 95 MET A C 1
ATOM 758 O O . MET A 1 95 ? 0.878 -12.650 -2.180 1.00 86.38 95 MET A O 1
ATOM 762 N N . ASN A 1 96 ? 1.301 -13.777 -0.287 1.00 84.81 96 ASN A N 1
ATOM 763 C CA . ASN A 1 96 ? 1.569 -15.068 -0.928 1.00 84.81 96 ASN A CA 1
ATOM 764 C C . ASN A 1 96 ? 0.313 -15.940 -1.048 1.00 84.81 96 ASN A C 1
ATOM 766 O O . ASN A 1 96 ? 0.327 -16.950 -1.755 1.00 84.81 96 ASN A O 1
ATOM 770 N N . ALA A 1 97 ? -0.768 -15.567 -0.365 1.00 82.69 97 ALA A N 1
ATOM 771 C CA . ALA A 1 97 ? -2.052 -16.231 -0.473 1.00 82.69 97 ALA A CA 1
ATOM 772 C C . ALA A 1 97 ? -2.884 -15.627 -1.620 1.00 82.69 97 ALA A C 1
ATOM 774 O O . ALA A 1 97 ? -2.679 -14.475 -2.016 1.00 82.69 97 ALA A O 1
ATOM 775 N N . PRO A 1 98 ? -3.862 -16.374 -2.163 1.00 78.06 98 PRO A N 1
ATOM 776 C CA . PRO A 1 98 ? -4.857 -15.790 -3.049 1.00 78.06 98 PRO A CA 1
ATOM 777 C C . PRO A 1 98 ? -5.534 -14.578 -2.382 1.00 78.06 98 PRO A C 1
ATOM 779 O O . PRO A 1 98 ? -5.811 -14.636 -1.180 1.00 78.06 98 PRO A O 1
ATOM 782 N N . PRO A 1 99 ? -5.846 -13.505 -3.135 1.00 74.81 99 PRO A N 1
ATOM 783 C CA . PRO A 1 99 ? -6.564 -12.356 -2.595 1.00 74.81 99 PRO A CA 1
ATOM 784 C C . PRO A 1 99 ? -7.844 -12.788 -1.874 1.00 74.81 99 PRO A C 1
ATOM 786 O O . PRO A 1 99 ? -8.604 -13.616 -2.377 1.00 74.81 99 PRO A O 1
ATOM 789 N N . SER A 1 100 ? -8.107 -12.203 -0.704 1.00 72.31 100 SER A N 1
ATOM 790 C CA . SER A 1 100 ? -9.268 -12.546 0.131 1.00 72.31 100 SER A CA 1
ATOM 791 C C . SER A 1 100 ? -10.615 -12.114 -0.467 1.00 72.31 100 SER A C 1
ATOM 793 O O . SER A 1 100 ? -11.668 -12.503 0.040 1.00 72.31 100 SER A O 1
ATOM 795 N N . GLY A 1 101 ? -10.600 -11.334 -1.552 1.00 77.50 101 GLY A N 1
ATOM 796 C CA . GLY A 1 101 ? -11.784 -10.868 -2.262 1.00 77.50 101 GLY A CA 1
ATOM 797 C C . GLY A 1 101 ? -11.465 -10.335 -3.663 1.00 77.50 101 GLY A C 1
ATOM 798 O O . GLY A 1 101 ? -10.294 -10.238 -4.041 1.00 77.50 101 GLY A O 1
ATOM 799 N N . PRO A 1 102 ? -12.501 -10.006 -4.456 1.00 81.44 102 PRO A N 1
ATOM 800 C CA . PRO A 1 102 ? -12.320 -9.435 -5.783 1.00 81.44 102 PRO A CA 1
ATOM 801 C C . PRO A 1 102 ? -11.707 -8.034 -5.702 1.00 81.44 102 PRO A C 1
ATOM 803 O O . PRO A 1 102 ? -11.947 -7.280 -4.757 1.00 81.44 102 PRO A O 1
ATOM 806 N N . MET A 1 103 ? -10.959 -7.667 -6.740 1.00 82.88 103 MET A N 1
ATOM 807 C CA . MET A 1 103 ? -10.484 -6.297 -6.901 1.00 82.88 103 MET A CA 1
ATOM 808 C C . MET A 1 103 ? -11.664 -5.350 -7.180 1.00 82.88 103 MET A C 1
ATOM 810 O O . MET A 1 103 ? -12.618 -5.750 -7.852 1.00 82.88 103 MET A O 1
ATOM 814 N N . PRO A 1 104 ? -11.607 -4.094 -6.705 1.00 88.81 104 PRO A N 1
ATOM 815 C CA . PRO A 1 104 ? -12.569 -3.065 -7.074 1.00 88.81 104 PRO A CA 1
ATOM 816 C C . PRO A 1 104 ? -12.733 -2.928 -8.594 1.00 88.81 104 PRO A C 1
ATOM 818 O O . PRO A 1 104 ? -11.750 -2.832 -9.331 1.00 88.81 104 PRO A O 1
ATOM 821 N N . GLU A 1 105 ? -13.983 -2.854 -9.049 1.00 88.81 105 GLU A N 1
ATOM 822 C CA . GLU A 1 105 ? -14.326 -2.619 -10.450 1.00 88.81 105 GLU A CA 1
ATOM 823 C C . GLU A 1 105 ? -14.564 -1.125 -10.700 1.00 88.81 105 GLU A C 1
ATOM 825 O O . GLU A 1 105 ? -15.337 -0.469 -9.996 1.00 88.81 105 GLU A O 1
ATOM 830 N N . LYS A 1 106 ? -13.912 -0.574 -11.730 1.00 88.56 106 LYS A N 1
ATOM 831 C CA . LYS A 1 106 ? -14.226 0.770 -12.221 1.00 88.56 106 LYS A CA 1
ATOM 832 C C . LYS A 1 106 ? -15.421 0.681 -13.167 1.00 88.56 106 LYS A C 1
ATOM 834 O O . LYS A 1 106 ? -15.289 0.163 -14.269 1.00 88.56 106 LYS A O 1
ATOM 839 N N . LEU A 1 107 ? -16.555 1.236 -12.746 1.00 91.12 107 LEU A N 1
ATOM 840 C CA . LEU A 1 107 ? -17.788 1.235 -13.542 1.00 91.12 107 LEU A CA 1
ATOM 841 C C . LEU A 1 107 ? -17.909 2.441 -14.493 1.00 91.12 107 LEU A C 1
ATOM 843 O O . LEU A 1 107 ? -18.651 2.363 -15.471 1.00 91.12 107 LEU A O 1
ATOM 847 N N . ILE A 1 108 ? -17.212 3.553 -14.205 1.00 86.75 108 ILE A N 1
ATOM 848 C CA . ILE A 1 108 ? -17.208 4.813 -14.980 1.00 86.75 108 ILE A CA 1
ATOM 849 C C . ILE A 1 108 ? -15.806 5.416 -14.944 1.00 86.75 108 ILE A C 1
ATOM 851 O O . ILE A 1 108 ? -15.246 5.504 -13.828 1.00 86.75 108 ILE A O 1
#

Sequence (108 aa):
MGLVVAPVLKGMEEEWKNWILKMKGEKKKDWDELNKRYSLTRHDVWAVETPNGLMAVVLHEGPGAESFMHDVAVSDHPIDILMKENIEKCHGMDMNAPPSGPMPEKLI

Secondary structure (DSSP, 8-state):
-EEEEEEPPTT-HHHHHHHHHHHHTTTHHHHHHHHHHTT-SEEEEEEEEETTEEEEEEEEESTTTTTHHHHHHT---HHHHHHHHHHHHHH---TTSPPSSPPPP---

Organism: NCBI:txid1628158

Radius of gyration: 13.4 Å; chains: 1; bounding box: 33×27×34 Å

Foldseek 3Di:
DFKDKFAFDPPCVVVLVVVVVCCVPVVVVVNVVLCVVQQWPDWDWDWDQDPVGIMIIIDTDGPRRVCSLVCLLPDPPPVSVVVQVCCCVTGVDRSVDDDPDDTDDDPD